Protein AF-A0A090KW29-F1 (afdb_monomer)

pLDDT: mean 75.82, std 15.89, range [31.91, 94.5]

Mean predicted aligned error: 9.32 Å

Radius of gyration: 16.23 Å; Cα contacts (8 Å, |Δi|>4): 148; chains: 1; bounding box: 41×34×49 Å

Nearest PDB structures (foldseek):
  8buy-assembly1_B  TM=2.167E-01  e=6.526E+00  Homo sapiens
  7w78-assembly1_B  TM=2.026E-01  e=9.203E+00  Corynebacterium diphtheriae NCTC 13129

Foldseek 3Di:
DPPPLCLVFLAPAAQLDDDPDLVVSLCNRHPPVLVVVQLVLLVVLCVPCVVVDPDPPVLSVLLSVLLSLLLRVLSNVLSVCCVPPVVSVCQSRPPRDDDPPPPPVVVVVVSVVSSSVVSSVSSSCRSPSSVVSVVVSSVVSVVSND

Sequence (146 aa):
MMENKEQLFGTKARIAVGGTHVLKSFFNLQPVKFWIITYFVSFGIYQLFNEVFYLSTNILKINMIVFPFSVIIAGRIANISYLYVPWIYKLLYPSYKVSSNSSNLLKKLIVLVIKFYIYLFIWHFSFIIGTIGLIITMIDLQKLSK

Organism: NCBI:txid35841

Solvent-accessible surface area (backbone atoms only — not comparable to full-atom values): 8102 Å² total; per-residue (Å²): 134,84,73,63,53,45,65,76,47,34,42,77,47,46,84,67,72,88,62,98,44,69,71,62,48,56,60,35,50,44,53,70,70,55,56,54,50,40,44,51,51,33,49,50,49,48,75,75,37,53,86,76,44,97,60,57,71,67,56,55,54,48,15,39,72,29,28,54,28,27,50,38,46,41,9,30,51,14,53,68,33,42,85,81,38,57,65,52,20,58,58,48,23,85,83,57,73,77,68,81,86,60,86,52,63,68,60,56,50,52,52,49,53,55,37,50,54,52,50,52,53,50,44,72,48,3,56,62,48,5,50,54,27,46,53,52,54,52,54,51,49,58,62,70,75,107

Structure (mmCIF, N/CA/C/O backbone):
data_AF-A0A090KW29-F1
#
_entry.id   AF-A0A090KW29-F1
#
loop_
_atom_site.group_PDB
_atom_site.id
_atom_site.type_symbol
_atom_site.label_atom_id
_atom_site.label_alt_id
_atom_site.label_comp_id
_atom_site.label_asym_id
_atom_site.label_entity_id
_atom_site.label_seq_id
_atom_site.pdbx_PDB_ins_code
_atom_site.Cartn_x
_atom_site.Cartn_y
_atom_site.Cartn_z
_atom_site.occupancy
_atom_site.B_iso_or_equiv
_atom_site.auth_seq_id
_atom_site.auth_comp_id
_atom_site.auth_asym_id
_atom_site.auth_atom_id
_atom_si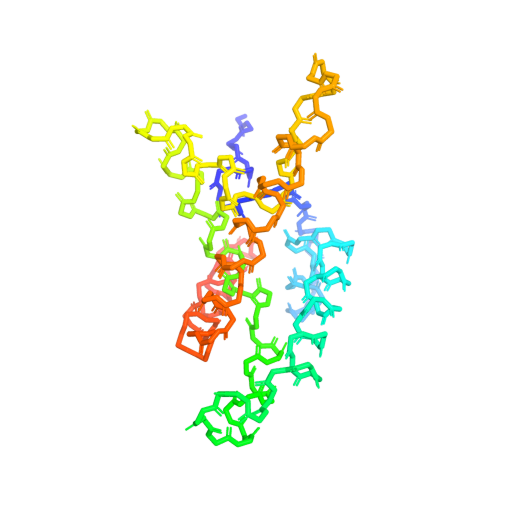te.pdbx_PDB_model_num
ATOM 1 N N . MET A 1 1 ? -23.353 14.791 13.671 1.00 33.59 1 MET A N 1
ATOM 2 C CA . MET A 1 1 ? -22.002 15.204 13.233 1.00 33.59 1 MET A CA 1
ATOM 3 C C . MET A 1 1 ? -21.294 13.989 12.638 1.00 33.59 1 MET A C 1
ATOM 5 O O . MET A 1 1 ? -20.713 13.197 13.365 1.00 33.59 1 MET A O 1
ATOM 9 N N . MET A 1 2 ? -21.450 13.761 11.330 1.00 31.91 2 MET A N 1
ATOM 10 C CA . MET A 1 2 ? -20.708 12.730 10.592 1.00 31.91 2 MET A CA 1
ATOM 11 C C . MET A 1 2 ? -19.353 13.325 10.220 1.00 31.91 2 MET A C 1
ATOM 13 O O . MET A 1 2 ? -19.173 13.845 9.123 1.00 31.91 2 MET A O 1
ATOM 17 N N . GLU A 1 3 ? -18.426 13.327 11.171 1.00 36.28 3 GLU A N 1
ATOM 18 C CA . GLU A 1 3 ? -17.038 13.642 10.864 1.00 36.28 3 GLU A CA 1
ATOM 19 C C . GLU A 1 3 ? -16.524 12.580 9.887 1.00 36.28 3 GLU A C 1
ATOM 21 O O . GLU A 1 3 ? -16.750 11.375 10.044 1.00 36.28 3 GLU A O 1
ATOM 26 N N . ASN A 1 4 ? -15.958 13.066 8.795 1.00 45.06 4 ASN A N 1
ATOM 27 C CA . ASN A 1 4 ? -15.732 12.351 7.557 1.00 45.06 4 ASN A CA 1
ATOM 28 C C . ASN A 1 4 ? -14.706 11.224 7.791 1.00 45.06 4 ASN A C 1
ATOM 30 O O . ASN A 1 4 ? -13.506 11.424 7.655 1.00 45.06 4 ASN A O 1
ATOM 34 N N . LYS A 1 5 ? -15.145 10.017 8.174 1.00 45.97 5 LYS A N 1
ATOM 35 C CA . LYS A 1 5 ? -14.251 8.867 8.450 1.00 45.97 5 LYS A CA 1
ATOM 36 C C . LYS A 1 5 ? -13.392 8.473 7.238 1.00 45.97 5 LYS A C 1
ATOM 38 O O . LYS A 1 5 ? -12.359 7.831 7.399 1.00 45.97 5 LYS A O 1
ATOM 43 N N . GLU A 1 6 ? -13.780 8.905 6.038 1.00 47.81 6 GLU A N 1
ATOM 44 C CA . GLU A 1 6 ? -12.957 8.823 4.829 1.00 47.81 6 GLU A CA 1
ATOM 45 C C . GLU A 1 6 ? -11.686 9.692 4.914 1.00 47.81 6 GLU A C 1
ATOM 47 O O . GLU A 1 6 ? -10.660 9.283 4.370 1.00 47.81 6 GLU A O 1
ATOM 52 N N . GLN A 1 7 ? -11.705 10.828 5.630 1.00 45.97 7 GLN A N 1
ATOM 53 C CA . GLN A 1 7 ? -10.536 11.697 5.843 1.00 45.97 7 GLN A CA 1
ATOM 54 C C . GLN A 1 7 ? -9.462 11.031 6.713 1.00 45.97 7 GLN A C 1
ATOM 56 O O . GLN A 1 7 ? -8.281 11.165 6.403 1.00 45.97 7 GLN A O 1
ATOM 61 N N . LEU A 1 8 ? -9.848 10.267 7.742 1.00 49.25 8 LEU A N 1
ATOM 62 C CA . LEU A 1 8 ? -8.905 9.627 8.673 1.00 49.25 8 LEU A CA 1
ATOM 63 C C . LEU A 1 8 ? -8.153 8.438 8.061 1.00 49.25 8 LEU A C 1
ATOM 65 O O . LEU A 1 8 ? -6.997 8.204 8.405 1.00 49.25 8 LEU A O 1
ATOM 69 N N . PHE A 1 9 ? -8.782 7.684 7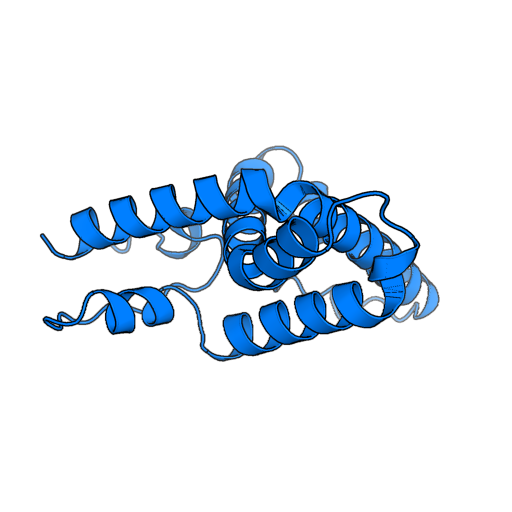.155 1.00 47.97 9 PHE A N 1
ATOM 70 C CA . PHE A 1 9 ? -8.261 6.377 6.731 1.00 47.97 9 PHE A CA 1
ATOM 71 C C . PHE A 1 9 ? -7.841 6.277 5.267 1.00 47.97 9 PHE A C 1
ATOM 73 O O . PHE A 1 9 ? -7.292 5.246 4.881 1.00 47.97 9 PHE A O 1
ATOM 80 N N . GLY A 1 10 ? -8.058 7.308 4.444 1.00 52.25 10 GLY A N 1
ATOM 81 C CA . GLY A 1 10 ? -7.654 7.227 3.035 1.00 52.25 10 GLY A CA 1
ATOM 82 C C . GLY A 1 10 ? -8.528 6.297 2.189 1.00 52.25 10 GLY A C 1
ATOM 83 O O . GLY A 1 10 ? -8.159 6.004 1.060 1.00 52.25 10 GLY A O 1
ATOM 84 N N . THR A 1 11 ? -9.657 5.817 2.721 1.00 46.50 11 THR A N 1
ATOM 85 C CA . THR A 1 11 ? -10.624 4.871 2.120 1.00 46.50 11 THR A CA 1
ATOM 86 C C . THR A 1 11 ? -11.918 4.853 2.960 1.00 46.50 11 THR A C 1
ATOM 88 O O . THR A 1 11 ? -11.946 5.372 4.077 1.00 46.50 11 THR A O 1
ATOM 91 N N . LYS A 1 12 ? -13.002 4.240 2.451 1.00 48.78 12 LYS A N 1
ATOM 92 C CA . LYS A 1 12 ? -14.260 4.015 3.197 1.00 48.78 12 LYS A CA 1
ATOM 93 C C . LYS A 1 12 ? -14.028 3.135 4.433 1.00 48.78 12 LYS A C 1
ATOM 95 O O . LYS A 1 12 ? -14.129 1.911 4.346 1.00 48.78 12 LYS A O 1
ATOM 100 N N . ALA A 1 13 ? -13.738 3.751 5.575 1.00 50.62 13 ALA A N 1
ATOM 101 C CA . ALA A 1 13 ? -13.635 3.061 6.854 1.00 50.62 13 ALA A CA 1
ATOM 102 C C . ALA A 1 13 ? -14.996 2.474 7.261 1.00 50.62 13 ALA A C 1
ATOM 104 O O . ALA A 1 13 ? -16.017 3.169 7.252 1.00 50.62 13 ALA A O 1
ATOM 105 N N . ARG A 1 14 ? -15.024 1.184 7.615 1.00 51.84 14 ARG A N 1
ATOM 106 C CA . ARG A 1 14 ? -16.218 0.526 8.163 1.00 51.84 14 ARG A CA 1
ATOM 107 C C . ARG A 1 14 ? -16.257 0.781 9.671 1.00 51.84 14 ARG A C 1
ATOM 109 O O . ARG A 1 14 ? -15.216 0.824 10.316 1.00 51.84 14 ARG A O 1
ATOM 116 N N . ILE A 1 15 ? -17.447 0.986 10.236 1.00 49.06 15 ILE A N 1
ATOM 117 C CA . ILE A 1 15 ? -17.613 1.193 11.683 1.00 49.06 15 ILE A CA 1
ATOM 118 C C . ILE A 1 15 ? -17.046 -0.039 12.401 1.00 49.06 15 ILE A C 1
ATOM 120 O O . ILE A 1 15 ? -17.558 -1.143 12.216 1.00 49.06 15 ILE A O 1
ATOM 124 N N . ALA A 1 16 ? -15.987 0.144 13.193 1.00 48.88 16 ALA A N 1
ATOM 125 C CA . ALA A 1 16 ? -15.509 -0.871 14.120 1.00 48.88 16 ALA A CA 1
ATOM 126 C C . ALA A 1 16 ? -16.550 -0.986 15.241 1.00 48.88 16 ALA A C 1
ATOM 128 O O . ALA A 1 16 ? -16.538 -0.218 16.197 1.00 48.88 16 ALA A O 1
ATOM 129 N N . VAL A 1 17 ? -17.529 -1.873 15.065 1.00 45.06 17 VAL A N 1
ATOM 130 C CA . VAL A 1 17 ? -18.510 -2.177 16.109 1.00 45.06 17 VAL A CA 1
ATOM 131 C C . VAL A 1 17 ? -17.781 -2.971 17.190 1.00 45.06 17 VAL A C 1
ATOM 133 O O . VAL A 1 17 ? -17.157 -3.988 16.883 1.00 45.06 17 VAL A O 1
ATOM 136 N N . GLY A 1 18 ? -17.814 -2.443 18.417 1.00 44.41 18 GLY A N 1
ATOM 137 C CA . GLY A 1 18 ? -17.072 -2.911 19.584 1.00 44.41 18 GLY A CA 1
ATOM 138 C C . GLY A 1 18 ? -17.030 -4.431 19.716 1.00 44.41 18 GLY A C 1
ATOM 139 O O . GLY A 1 18 ? -18.054 -5.103 19.793 1.00 44.41 18 GLY A O 1
ATOM 140 N N . GLY A 1 19 ? -15.813 -4.962 19.751 1.00 43.72 19 GLY A N 1
ATOM 141 C CA . GLY A 1 19 ? -15.533 -6.353 20.057 1.00 43.72 19 GLY A CA 1
ATOM 142 C C . GLY A 1 19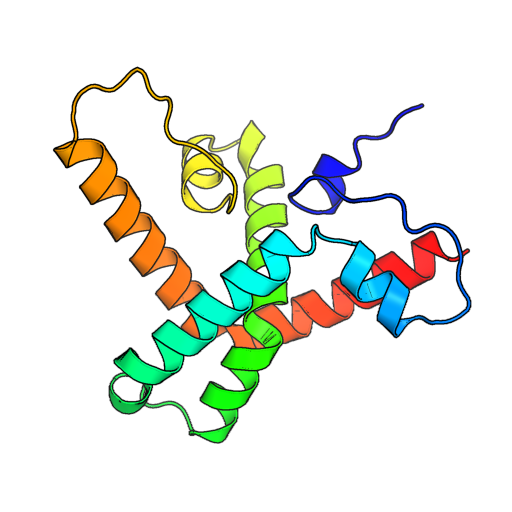 ? -14.173 -6.441 20.733 1.00 43.72 19 GLY A C 1
ATOM 143 O O . GLY A 1 19 ? -13.213 -5.815 20.287 1.00 43.72 19 GLY A O 1
ATOM 144 N N . THR A 1 20 ? -14.095 -7.244 21.788 1.00 53.00 20 THR A N 1
ATOM 145 C CA . THR A 1 20 ? -12.930 -7.524 22.651 1.00 53.00 20 THR A CA 1
ATOM 146 C C . THR A 1 20 ? -11.691 -8.073 21.920 1.00 53.00 20 THR A C 1
ATOM 148 O O . THR A 1 20 ? -10.652 -8.297 22.535 1.00 53.00 20 THR A O 1
ATOM 151 N N . HIS A 1 21 ? -11.752 -8.255 20.598 1.00 59.06 21 HIS A N 1
ATOM 152 C CA . HIS A 1 21 ? -10.668 -8.779 19.776 1.00 59.06 21 HIS A CA 1
ATOM 153 C C . HIS A 1 21 ? -10.008 -7.670 18.948 1.00 59.06 21 HIS A C 1
ATOM 155 O O . HIS A 1 21 ? -10.419 -7.389 17.820 1.00 59.06 21 HIS A O 1
ATOM 161 N N . VAL A 1 22 ? -8.930 -7.089 19.486 1.00 64.75 22 VAL A N 1
ATOM 162 C CA . VAL A 1 22 ? -8.108 -6.041 18.844 1.00 64.75 22 VAL A CA 1
ATOM 163 C C . VAL A 1 22 ? -7.715 -6.414 17.408 1.00 64.75 22 VAL A C 1
ATOM 165 O O . VAL A 1 22 ? -7.843 -5.597 16.500 1.00 64.75 22 VAL A O 1
ATOM 168 N N . LEU A 1 23 ? -7.334 -7.676 17.174 1.00 64.50 23 LEU A N 1
ATOM 169 C CA . LEU A 1 23 ? -6.978 -8.196 15.848 1.00 64.50 23 LEU A CA 1
ATOM 170 C C . LEU A 1 23 ? -8.138 -8.146 14.844 1.00 64.50 23 LEU A C 1
ATOM 172 O O . LEU A 1 23 ? -7.941 -7.782 13.690 1.00 64.50 23 LEU A O 1
ATOM 176 N N . LYS A 1 24 ? -9.363 -8.481 15.262 1.00 64.50 24 LYS A N 1
ATOM 177 C CA . LYS A 1 24 ? -10.525 -8.472 14.360 1.00 64.50 24 LYS A CA 1
ATOM 178 C C . LYS A 1 24 ? -10.949 -7.040 14.032 1.00 64.50 24 LYS A C 1
ATOM 180 O O . LYS A 1 24 ? -11.253 -6.734 12.881 1.00 64.50 24 LYS A O 1
ATOM 185 N N . SER A 1 25 ? -10.903 -6.153 15.024 1.00 67.06 25 SER A N 1
ATOM 186 C CA . SER A 1 25 ? -11.161 -4.718 14.853 1.00 67.06 25 SER A CA 1
ATOM 187 C C . SER A 1 25 ? -10.148 -4.057 13.913 1.00 67.06 25 SER A C 1
ATOM 189 O O . SER A 1 25 ? -10.511 -3.172 13.143 1.00 67.06 25 SER A O 1
ATOM 191 N N . PHE A 1 26 ? -8.911 -4.550 13.901 1.00 69.69 26 PHE A N 1
ATOM 192 C CA . PHE A 1 26 ? -7.837 -4.067 13.041 1.00 69.69 26 PHE A CA 1
ATOM 193 C C . PHE A 1 26 ? -8.107 -4.307 11.546 1.00 69.69 26 PHE A C 1
ATOM 195 O O . PHE A 1 26 ? -8.027 -3.379 10.739 1.00 69.69 26 PHE A O 1
ATOM 202 N N . PHE A 1 27 ? -8.531 -5.517 11.169 1.00 72.81 27 PHE A N 1
ATOM 203 C CA . PHE A 1 27 ? -8.904 -5.819 9.780 1.00 72.81 27 PHE A CA 1
ATOM 204 C C . PHE A 1 27 ? -10.212 -5.143 9.342 1.00 72.81 27 PHE A C 1
ATOM 206 O O . PHE A 1 27 ? -10.436 -4.980 8.143 1.00 72.81 27 PHE A O 1
ATOM 213 N N . ASN A 1 28 ? -11.048 -4.692 10.282 1.00 73.19 28 ASN A N 1
ATOM 214 C CA . ASN A 1 28 ? -12.296 -3.984 9.982 1.00 73.19 28 ASN A CA 1
ATOM 215 C C . ASN A 1 28 ? -12.102 -2.509 9.588 1.00 73.19 28 ASN A C 1
ATOM 217 O O . ASN A 1 28 ? -13.039 -1.904 9.064 1.00 73.19 28 ASN A O 1
ATOM 221 N N . LEU A 1 29 ? -10.909 -1.933 9.788 1.00 73.38 29 LEU A N 1
ATOM 222 C CA . LEU A 1 29 ? -10.612 -0.548 9.393 1.00 73.38 29 LEU A CA 1
ATOM 223 C C . LEU A 1 29 ? -10.706 -0.317 7.883 1.00 73.38 29 LEU A C 1
ATOM 225 O O . LEU A 1 29 ? -10.960 0.798 7.434 1.00 73.38 29 LEU A O 1
ATOM 229 N N . GLN A 1 30 ? -10.489 -1.372 7.104 1.00 77.56 30 GLN A N 1
ATOM 230 C CA . GLN A 1 30 ? -10.479 -1.357 5.649 1.00 77.56 30 GLN A CA 1
ATOM 231 C C . GLN A 1 30 ? -11.416 -2.449 5.121 1.00 77.56 30 GLN A C 1
ATOM 233 O O . GLN A 1 30 ? -11.601 -3.475 5.778 1.00 77.56 30 GLN A O 1
ATOM 238 N N . PRO A 1 31 ? -12.021 -2.286 3.932 1.00 78.81 31 PRO A N 1
ATOM 239 C CA . PRO A 1 31 ? -12.833 -3.347 3.348 1.00 78.81 31 PRO A CA 1
ATOM 240 C C . PRO A 1 31 ? -11.977 -4.591 3.068 1.00 78.81 31 PRO A C 1
ATOM 242 O O . PRO A 1 31 ? -10.848 -4.474 2.607 1.00 78.81 31 PRO A O 1
ATOM 245 N N . VAL A 1 32 ? -12.527 -5.798 3.244 1.00 82.06 32 VAL A N 1
ATOM 246 C CA . VAL A 1 32 ? -11.817 -7.077 2.994 1.00 82.06 32 VAL A CA 1
ATOM 247 C C . VAL A 1 32 ? -11.147 -7.115 1.613 1.00 82.06 32 VAL A C 1
ATOM 249 O O . VAL A 1 32 ? -10.013 -7.563 1.471 1.00 82.06 32 VAL A O 1
ATOM 252 N N . LYS A 1 33 ? -11.812 -6.551 0.597 1.00 80.75 33 LYS A N 1
ATOM 253 C CA . LYS A 1 33 ? -11.276 -6.433 -0.764 1.00 80.75 33 LYS A CA 1
ATOM 254 C C . LYS A 1 33 ? -9.949 -5.660 -0.826 1.00 80.75 33 LYS A C 1
ATOM 256 O O . LYS A 1 33 ? -9.100 -6.013 -1.635 1.00 80.75 33 LYS A O 1
ATOM 261 N N . PHE A 1 34 ? -9.764 -4.630 0.003 1.00 85.38 34 PHE A N 1
ATOM 262 C CA . PHE A 1 34 ? -8.509 -3.876 0.080 1.00 85.38 34 PHE A CA 1
ATOM 263 C C . PHE A 1 34 ? -7.358 -4.769 0.547 1.00 85.38 34 PHE A C 1
ATOM 265 O O . PHE A 1 34 ? -6.324 -4.812 -0.114 1.00 85.38 34 PHE A O 1
ATOM 272 N N . TRP A 1 35 ? -7.554 -5.522 1.632 1.00 87.81 35 TRP A N 1
ATOM 273 C CA . TRP A 1 35 ? -6.546 -6.445 2.159 1.00 87.81 35 TRP A CA 1
ATOM 274 C C . TRP A 1 35 ? -6.159 -7.501 1.130 1.00 87.81 35 TRP A C 1
ATOM 276 O O . TRP A 1 35 ? -4.980 -7.679 0.850 1.00 87.81 35 TRP A O 1
ATOM 286 N N . ILE A 1 36 ? -7.150 -8.144 0.507 1.00 88.94 36 ILE A N 1
ATOM 287 C CA . ILE A 1 36 ? -6.900 -9.175 -0.508 1.00 88.94 36 ILE A CA 1
ATOM 288 C C . ILE A 1 36 ? -6.084 -8.599 -1.671 1.00 88.94 36 ILE A C 1
ATOM 290 O O . ILE A 1 36 ? -5.068 -9.175 -2.048 1.00 88.94 36 ILE A O 1
ATOM 294 N N . ILE A 1 37 ? -6.494 -7.451 -2.221 1.00 87.81 37 ILE A N 1
ATOM 295 C CA . ILE A 1 37 ? -5.800 -6.836 -3.361 1.00 87.81 37 ILE A CA 1
ATOM 296 C C . ILE A 1 37 ? -4.381 -6.414 -2.978 1.00 87.81 37 ILE A C 1
ATOM 298 O O . ILE A 1 37 ? -3.446 -6.690 -3.723 1.00 87.81 37 ILE A O 1
ATOM 302 N N . THR A 1 38 ? -4.204 -5.748 -1.837 1.00 90.25 38 THR A N 1
ATOM 303 C CA . THR A 1 38 ? -2.884 -5.251 -1.418 1.00 90.25 38 THR A CA 1
ATOM 304 C C . THR A 1 38 ? -1.919 -6.389 -1.118 1.00 90.25 38 THR A C 1
ATOM 306 O O . THR A 1 38 ? -0.784 -6.327 -1.581 1.00 90.25 38 THR A O 1
ATOM 309 N N . TYR A 1 39 ? -2.359 -7.458 -0.448 1.00 93.12 39 TYR A N 1
ATOM 310 C CA . TYR A 1 39 ? -1.528 -8.648 -0.251 1.00 93.12 39 TYR A CA 1
ATOM 311 C C . TYR A 1 39 ? -1.206 -9.360 -1.563 1.00 93.12 39 TYR A C 1
ATOM 313 O O . TYR A 1 39 ? -0.063 -9.760 -1.761 1.00 93.12 39 TYR A O 1
ATOM 321 N N . PHE A 1 40 ? -2.168 -9.470 -2.481 1.00 93.25 40 PHE A N 1
ATOM 322 C CA . PHE A 1 40 ? -1.928 -10.085 -3.785 1.00 93.25 40 PHE A CA 1
ATOM 323 C C . PHE A 1 40 ? -0.911 -9.292 -4.617 1.00 93.25 40 PHE A C 1
ATOM 325 O O . PHE A 1 40 ? 0.020 -9.872 -5.169 1.00 93.25 40 PHE A O 1
AT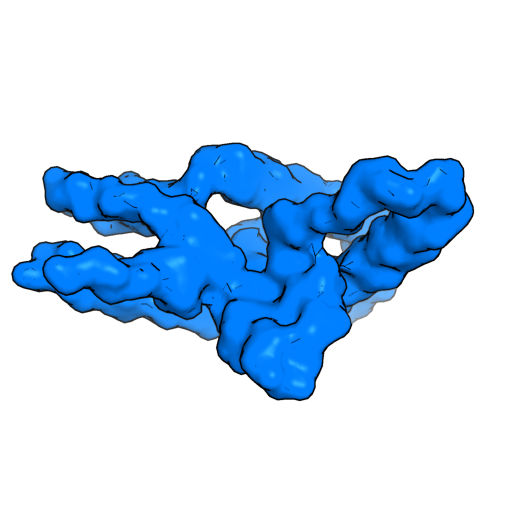OM 332 N N . VAL A 1 41 ? -1.035 -7.960 -4.655 1.00 90.25 41 VAL A N 1
ATOM 333 C CA . VAL A 1 41 ? -0.054 -7.074 -5.305 1.00 90.25 41 VAL A CA 1
ATOM 334 C C . VAL A 1 41 ? 1.315 -7.212 -4.645 1.00 90.25 41 VAL A C 1
ATOM 336 O O . VAL A 1 41 ? 2.313 -7.367 -5.339 1.00 90.25 41 VAL A O 1
ATOM 339 N N . SER A 1 42 ? 1.360 -7.204 -3.313 1.00 93.69 42 SER A N 1
ATOM 340 C CA . SER A 1 42 ? 2.593 -7.345 -2.538 1.00 93.69 42 SER A CA 1
ATOM 341 C C . SER A 1 42 ? 3.317 -8.661 -2.829 1.00 93.69 42 SER A C 1
ATOM 343 O O . SER A 1 42 ? 4.524 -8.677 -3.066 1.00 93.69 42 SER A O 1
ATOM 345 N N . PHE A 1 43 ? 2.566 -9.763 -2.870 1.00 94.50 43 PHE A N 1
ATOM 346 C CA . PHE A 1 43 ? 3.077 -11.079 -3.234 1.00 94.50 43 PHE A CA 1
ATOM 347 C C . PHE A 1 43 ? 3.556 -11.116 -4.690 1.00 94.50 43 PHE A C 1
ATOM 349 O O . PHE A 1 43 ? 4.634 -11.634 -4.962 1.00 94.50 43 PHE A O 1
ATOM 356 N N . GLY A 1 44 ? 2.802 -10.521 -5.619 1.00 92.88 44 GLY A N 1
ATOM 357 C CA . GLY A 1 44 ? 3.206 -10.409 -7.021 1.00 92.88 44 GLY A CA 1
ATOM 358 C C . GLY A 1 44 ? 4.518 -9.641 -7.197 1.00 92.88 44 GLY A C 1
ATOM 359 O O . GLY A 1 44 ? 5.393 -10.097 -7.926 1.00 92.88 44 GLY A O 1
ATOM 360 N N . ILE A 1 45 ? 4.695 -8.522 -6.484 1.00 92.19 45 ILE A N 1
ATOM 361 C CA . ILE A 1 45 ? 5.956 -7.764 -6.494 1.00 92.19 45 ILE A CA 1
ATOM 362 C C . ILE A 1 45 ? 7.094 -8.617 -5.925 1.00 92.19 45 ILE A C 1
ATOM 364 O O . ILE A 1 45 ? 8.157 -8.685 -6.534 1.00 92.19 45 ILE A O 1
ATOM 368 N N . TYR A 1 46 ? 6.869 -9.309 -4.804 1.00 93.06 46 TYR A N 1
ATOM 369 C CA . TYR A 1 46 ? 7.869 -10.202 -4.220 1.00 93.06 46 TYR A CA 1
ATOM 370 C C . TYR A 1 46 ? 8.315 -11.293 -5.207 1.00 93.06 46 TYR A C 1
ATOM 372 O O . TYR A 1 46 ? 9.509 -11.485 -5.387 1.00 93.06 46 TYR A O 1
ATOM 380 N N . GLN A 1 47 ? 7.386 -11.980 -5.877 1.00 92.94 47 GLN A N 1
ATOM 381 C CA . GLN A 1 47 ? 7.733 -13.071 -6.800 1.00 92.94 47 GLN A CA 1
ATOM 382 C C . GLN A 1 47 ? 8.449 -12.593 -8.067 1.00 92.94 47 GLN A C 1
ATOM 384 O O . GLN A 1 47 ? 9.300 -13.303 -8.589 1.00 92.94 47 GLN A O 1
ATOM 389 N N . LEU A 1 48 ? 8.094 -11.412 -8.578 1.00 91.81 48 LEU A N 1
ATOM 390 C CA . LEU A 1 48 ? 8.635 -10.902 -9.841 1.00 91.81 48 LEU A CA 1
ATOM 391 C C . LEU A 1 48 ? 9.926 -10.089 -9.671 1.00 91.81 48 LEU A C 1
ATOM 393 O O . LEU A 1 48 ? 10.684 -9.961 -10.627 1.00 91.81 48 LEU A O 1
ATOM 397 N N . PHE A 1 49 ? 10.158 -9.504 -8.491 1.00 88.38 49 PHE A N 1
ATOM 398 C CA . PHE A 1 49 ? 11.232 -8.526 -8.274 1.00 88.38 49 PHE A CA 1
ATOM 399 C C . PHE A 1 49 ? 12.125 -8.827 -7.059 1.00 88.38 49 PHE A C 1
ATOM 401 O O . PHE A 1 49 ? 12.965 -7.993 -6.721 1.00 88.38 49 PHE A O 1
ATOM 408 N N . ASN A 1 50 ? 11.994 -9.982 -6.395 1.00 85.12 50 ASN A N 1
ATOM 409 C CA . ASN A 1 50 ? 12.874 -10.354 -5.272 1.00 85.12 50 ASN A CA 1
ATOM 410 C C . ASN A 1 50 ? 14.368 -10.308 -5.629 1.00 85.12 50 ASN A C 1
ATOM 412 O O . ASN A 1 50 ? 15.157 -9.862 -4.806 1.00 85.12 50 ASN A O 1
ATOM 416 N N . GLU A 1 51 ? 14.746 -10.731 -6.834 1.00 84.31 51 GLU A N 1
ATOM 417 C CA . GLU A 1 51 ? 16.137 -10.741 -7.307 1.00 84.31 51 GLU A CA 1
ATOM 418 C C . GLU A 1 51 ? 16.618 -9.363 -7.778 1.00 84.31 51 GLU A C 1
ATOM 420 O O . GLU A 1 51 ? 17.815 -9.093 -7.806 1.00 84.31 51 GLU A O 1
ATOM 425 N N . VAL A 1 52 ? 15.686 -8.471 -8.125 1.00 86.12 52 VAL A N 1
ATOM 426 C CA . VAL A 1 52 ? 15.991 -7.112 -8.596 1.00 86.12 52 VAL A CA 1
ATOM 427 C C . VAL A 1 52 ? 16.339 -6.193 -7.425 1.00 86.12 52 VAL A C 1
ATOM 429 O O . VAL A 1 52 ? 17.142 -5.270 -7.560 1.00 86.12 52 VAL A O 1
ATOM 432 N N . PHE A 1 53 ? 15.736 -6.424 -6.259 1.00 82.00 53 PHE A N 1
ATOM 433 C CA . PHE A 1 53 ? 16.009 -5.633 -5.069 1.00 82.00 53 PHE A CA 1
ATOM 434 C C . PHE A 1 53 ? 17.167 -6.234 -4.269 1.00 82.00 53 PHE A C 1
ATOM 436 O O . PHE A 1 53 ? 17.036 -7.308 -3.695 1.00 82.00 53 PHE A O 1
ATOM 443 N N . TYR A 1 54 ? 18.261 -5.484 -4.115 1.00 82.88 54 TYR A N 1
ATOM 444 C CA . TYR A 1 54 ? 19.415 -5.838 -3.267 1.00 82.88 54 TYR A CA 1
ATOM 445 C C . TYR A 1 54 ? 19.125 -5.792 -1.747 1.00 82.88 54 TYR A C 1
ATOM 447 O O . TYR A 1 54 ? 19.995 -5.464 -0.941 1.00 82.88 54 TYR A O 1
ATOM 455 N N . LEU A 1 55 ? 17.888 -6.071 -1.331 1.00 83.94 55 LEU A N 1
ATOM 456 C CA . LEU A 1 55 ? 17.485 -6.149 0.072 1.00 83.94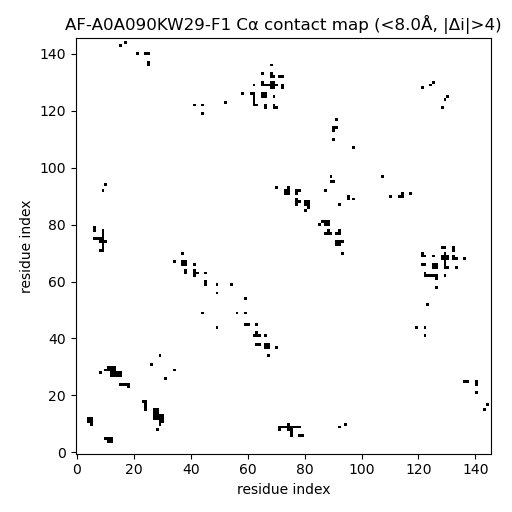 55 LEU A CA 1
ATOM 457 C C . LEU A 1 55 ? 17.604 -7.591 0.570 1.00 83.94 55 LEU A C 1
ATOM 459 O O . LEU A 1 55 ? 17.393 -8.544 -0.173 1.00 83.94 55 LEU A O 1
ATOM 463 N N . SER A 1 56 ? 17.874 -7.760 1.867 1.00 89.56 56 SER A N 1
ATOM 464 C CA . SER A 1 56 ? 17.841 -9.086 2.490 1.00 89.56 56 SER A CA 1
ATOM 465 C C . SER A 1 56 ? 16.474 -9.750 2.287 1.00 89.56 56 SER A C 1
ATOM 467 O O . SER A 1 56 ? 15.433 -9.119 2.488 1.00 89.56 56 SER A O 1
ATOM 469 N N . THR A 1 57 ? 16.462 -11.051 1.986 1.00 87.62 57 THR A N 1
ATOM 470 C CA . THR A 1 57 ? 15.240 -11.855 1.815 1.00 87.62 57 THR A CA 1
ATOM 471 C C . THR A 1 57 ? 14.277 -11.725 2.998 1.00 87.62 57 THR A C 1
ATOM 473 O O . THR A 1 57 ? 13.060 -11.751 2.820 1.00 87.62 57 THR A O 1
ATOM 476 N N . ASN A 1 58 ? 14.802 -11.536 4.213 1.00 89.75 58 ASN A N 1
ATOM 477 C CA . ASN A 1 58 ? 13.986 -11.315 5.406 1.00 89.75 58 ASN A CA 1
ATOM 478 C C . ASN A 1 58 ? 13.230 -9.981 5.342 1.00 89.75 58 ASN A C 1
ATOM 480 O O . ASN A 1 58 ? 12.041 -9.939 5.648 1.00 89.75 58 ASN A O 1
ATOM 484 N N . ILE A 1 59 ? 13.884 -8.913 4.879 1.00 89.00 59 ILE A N 1
ATOM 485 C CA . ILE A 1 59 ? 13.260 -7.595 4.698 1.00 89.00 59 ILE A CA 1
ATOM 486 C C . ILE A 1 59 ? 12.180 -7.675 3.617 1.00 89.00 59 ILE A C 1
ATOM 488 O O . ILE A 1 59 ? 11.079 -7.178 3.826 1.00 89.00 59 ILE A O 1
ATOM 492 N N . LEU A 1 60 ? 12.443 -8.371 2.506 1.00 88.81 60 LEU A N 1
ATOM 493 C CA . LEU A 1 60 ? 11.462 -8.561 1.430 1.00 88.81 60 LEU A CA 1
ATOM 494 C C . LEU A 1 60 ? 10.204 -9.313 1.912 1.00 88.81 60 LEU A C 1
ATOM 496 O O . LEU A 1 60 ? 9.082 -8.937 1.568 1.00 88.81 60 LEU A O 1
ATOM 500 N N . LYS A 1 61 ? 10.367 -10.335 2.763 1.00 90.50 61 LYS A N 1
ATOM 501 C CA . LYS A 1 61 ? 9.238 -11.043 3.396 1.00 90.50 61 LYS A CA 1
ATOM 502 C C . LYS A 1 61 ? 8.457 -10.146 4.355 1.00 90.50 61 LYS A C 1
ATOM 504 O O . LYS A 1 61 ? 7.229 -10.199 4.370 1.00 90.50 61 LYS A O 1
ATOM 509 N N . ILE A 1 62 ? 9.143 -9.312 5.137 1.00 92.12 62 ILE A N 1
ATOM 510 C CA . ILE A 1 62 ? 8.473 -8.364 6.034 1.00 92.12 62 ILE A CA 1
ATOM 511 C C . ILE A 1 62 ? 7.711 -7.321 5.217 1.00 92.12 62 ILE A C 1
ATOM 513 O O . ILE A 1 62 ? 6.532 -7.117 5.496 1.00 92.12 62 ILE A O 1
ATOM 517 N N . ASN A 1 63 ? 8.321 -6.742 4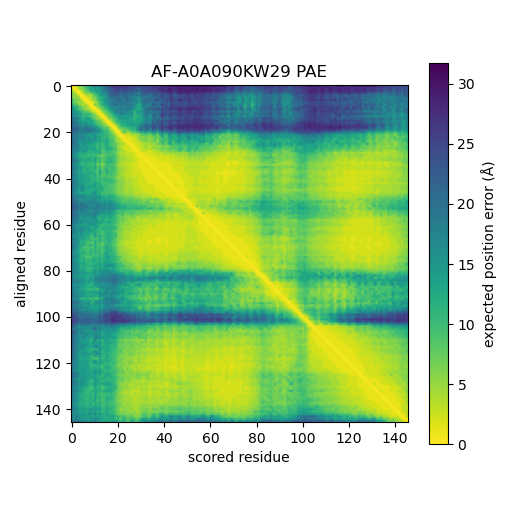.172 1.00 92.50 63 ASN A N 1
ATOM 518 C CA . ASN A 1 63 ? 7.655 -5.843 3.221 1.00 92.50 63 ASN A CA 1
ATOM 519 C C . ASN A 1 63 ? 6.347 -6.449 2.732 1.00 92.50 63 ASN A C 1
ATOM 521 O O . ASN A 1 63 ? 5.324 -5.768 2.732 1.00 92.50 63 ASN A O 1
ATOM 525 N N . MET A 1 64 ? 6.357 -7.744 2.404 1.00 93.00 64 MET A N 1
ATOM 526 C CA . MET A 1 64 ? 5.161 -8.433 1.944 1.00 93.00 64 MET A CA 1
ATOM 527 C C . MET A 1 64 ? 3.992 -8.325 2.937 1.00 93.00 64 MET A C 1
ATOM 529 O O . MET A 1 64 ? 2.859 -8.046 2.537 1.00 93.00 64 MET A O 1
ATOM 533 N N . ILE A 1 65 ? 4.292 -8.504 4.226 1.00 92.81 65 ILE A N 1
ATOM 534 C CA . ILE A 1 65 ? 3.333 -8.478 5.336 1.00 92.81 65 ILE A CA 1
ATOM 535 C C . ILE A 1 65 ? 2.888 -7.047 5.660 1.00 92.81 65 ILE A C 1
ATOM 537 O O . ILE A 1 65 ? 1.700 -6.819 5.903 1.00 92.81 65 ILE A O 1
ATOM 541 N N . VAL A 1 66 ? 3.820 -6.087 5.675 1.00 93.19 66 VAL A N 1
ATOM 542 C CA . VAL A 1 66 ? 3.543 -4.713 6.130 1.00 93.19 66 VAL A CA 1
ATOM 543 C C . VAL A 1 66 ? 3.069 -3.767 5.023 1.00 93.19 66 VAL A C 1
ATOM 545 O O . VAL A 1 66 ? 2.564 -2.684 5.319 1.00 93.19 66 VAL A O 1
ATOM 548 N N . PHE A 1 67 ? 3.168 -4.169 3.755 1.00 93.19 67 PHE A N 1
ATOM 549 C CA . PHE A 1 67 ? 2.782 -3.352 2.601 1.00 93.19 67 PHE A CA 1
ATOM 550 C C . PHE A 1 67 ? 1.372 -2.742 2.680 1.00 93.19 67 PHE A C 1
ATOM 552 O O . PHE A 1 67 ? 1.238 -1.552 2.379 1.00 93.19 67 PHE A O 1
ATOM 559 N N . PRO A 1 68 ? 0.309 -3.455 3.117 1.00 91.06 68 PRO A N 1
ATOM 560 C CA . PRO A 1 68 ? -1.017 -2.846 3.227 1.00 91.06 68 PRO A CA 1
ATOM 561 C C . PRO A 1 68 ? -1.037 -1.591 4.111 1.00 91.06 68 PRO A C 1
ATOM 563 O O . PRO A 1 68 ? -1.773 -0.650 3.819 1.00 91.06 68 PRO A O 1
ATOM 566 N N . PHE A 1 69 ? -0.192 -1.523 5.144 1.00 91.00 69 PHE A N 1
ATOM 567 C CA . PHE A 1 69 ? -0.073 -0.345 6.011 1.00 91.00 69 PHE A CA 1
ATOM 568 C C . PHE A 1 69 ? 0.617 0.820 5.320 1.00 91.00 69 PHE A C 1
ATOM 570 O O . PHE A 1 69 ? 0.213 1.970 5.495 1.00 91.00 69 PHE A O 1
ATOM 577 N N . SER A 1 70 ? 1.617 0.531 4.491 1.00 91.81 70 SER A N 1
ATOM 578 C CA . SER A 1 70 ? 2.244 1.541 3.640 1.00 91.81 70 SER A CA 1
ATOM 579 C C . SER A 1 70 ? 1.231 2.128 2.661 1.00 91.81 70 SER A C 1
ATOM 581 O O . SER A 1 70 ? 1.191 3.341 2.466 1.00 91.81 70 SER A O 1
ATOM 583 N N . VAL A 1 71 ? 0.347 1.289 2.111 1.00 88.94 71 VAL A N 1
ATOM 584 C CA . VAL A 1 71 ? -0.748 1.736 1.241 1.00 88.94 71 VAL A CA 1
ATOM 585 C C . VAL A 1 71 ? -1.781 2.575 2.006 1.00 88.94 71 VAL A C 1
ATOM 587 O O . VAL A 1 71 ? -2.256 3.573 1.466 1.00 88.94 71 VAL A O 1
ATOM 590 N N . ILE A 1 72 ? -2.103 2.233 3.260 1.00 86.00 72 ILE A N 1
ATOM 591 C CA . ILE A 1 72 ? -2.973 3.061 4.118 1.00 86.00 72 ILE A CA 1
ATOM 592 C C . ILE A 1 72 ? -2.349 4.445 4.338 1.00 86.00 72 ILE A C 1
ATOM 594 O O . ILE A 1 72 ? -3.037 5.451 4.159 1.00 86.00 72 ILE A O 1
ATOM 598 N N . ILE A 1 73 ? -1.052 4.523 4.664 1.00 85.94 73 ILE A N 1
ATOM 599 C CA . ILE A 1 73 ? -0.351 5.812 4.787 1.00 85.94 73 ILE A CA 1
ATOM 600 C C . ILE A 1 73 ? -0.397 6.580 3.469 1.00 85.94 73 ILE A C 1
ATOM 602 O O . ILE A 1 73 ? -0.748 7.757 3.471 1.00 85.94 73 ILE A O 1
ATOM 606 N N . ALA A 1 74 ? -0.088 5.931 2.346 1.00 85.56 74 ALA A N 1
ATOM 607 C CA . ALA A 1 74 ? -0.135 6.574 1.038 1.00 85.56 74 ALA A CA 1
ATOM 608 C C . ALA A 1 74 ? -1.536 7.133 0.734 1.00 85.56 74 ALA A C 1
ATOM 610 O O . ALA A 1 74 ? -1.652 8.251 0.239 1.00 85.56 74 ALA A O 1
ATOM 611 N N . GLY A 1 75 ? -2.599 6.409 1.102 1.00 79.94 75 GLY A N 1
ATOM 612 C CA . GLY A 1 75 ? -3.983 6.880 1.010 1.00 79.94 75 GLY A CA 1
ATOM 613 C C . GLY A 1 75 ? -4.282 8.082 1.914 1.00 79.94 75 GLY A C 1
ATOM 614 O O . GLY A 1 75 ? -4.959 9.017 1.485 1.00 79.94 75 GLY A O 1
ATOM 615 N N . ARG A 1 76 ? -3.747 8.108 3.142 1.00 79.69 76 ARG A N 1
ATOM 616 C CA . ARG A 1 76 ? -3.860 9.268 4.047 1.00 79.69 76 ARG A CA 1
ATOM 617 C C . ARG A 1 76 ? -3.132 10.493 3.495 1.00 79.69 76 ARG A C 1
ATOM 619 O O . ARG A 1 76 ? -3.709 11.576 3.468 1.00 79.69 76 ARG A O 1
ATOM 626 N N . ILE A 1 77 ? -1.907 10.318 3.000 1.00 80.62 77 ILE A N 1
ATOM 627 C CA . ILE A 1 77 ? -1.137 11.390 2.353 1.00 80.62 77 ILE A CA 1
ATOM 628 C C . ILE A 1 77 ? -1.899 11.900 1.129 1.00 80.62 77 ILE A C 1
ATOM 630 O O . ILE A 1 77 ? -2.105 13.102 1.000 1.00 80.62 77 ILE A O 1
ATOM 634 N N . ALA A 1 78 ? -2.397 10.997 0.279 1.00 77.75 78 ALA A N 1
ATOM 635 C CA . ALA A 1 78 ? -3.202 11.343 -0.887 1.00 77.75 78 ALA A CA 1
ATOM 636 C C . ALA A 1 78 ? -4.412 12.211 -0.514 1.00 77.75 78 ALA A C 1
ATOM 638 O O . ALA A 1 78 ? -4.663 13.216 -1.175 1.00 77.75 78 ALA A O 1
ATOM 639 N N . ASN A 1 79 ? -5.135 11.850 0.551 1.00 73.62 79 ASN A N 1
ATOM 640 C CA . ASN A 1 79 ? -6.266 12.622 1.067 1.00 73.62 79 ASN A CA 1
ATOM 641 C C . ASN A 1 79 ? -5.870 14.031 1.517 1.00 73.62 79 ASN A C 1
ATOM 643 O O . ASN A 1 79 ? -6.556 14.987 1.167 1.00 73.62 79 ASN A O 1
ATOM 647 N N . ILE A 1 80 ? -4.773 14.171 2.266 1.00 77.94 80 ILE A N 1
ATOM 648 C CA . ILE A 1 80 ? -4.269 15.487 2.693 1.00 77.94 80 ILE A CA 1
ATOM 649 C C . ILE A 1 80 ? -3.893 16.316 1.459 1.00 77.94 80 ILE A C 1
ATOM 651 O O . ILE A 1 80 ? -4.244 17.489 1.346 1.00 77.94 80 ILE A O 1
ATOM 655 N N . SER A 1 81 ? -3.239 15.683 0.484 1.00 70.88 81 SER A N 1
ATOM 656 C CA . SER A 1 81 ? -2.842 16.312 -0.772 1.00 70.88 81 SER A CA 1
ATOM 657 C C . SER A 1 81 ? -4.006 16.588 -1.725 1.00 70.88 81 SER A C 1
ATOM 659 O O . SER A 1 81 ? -3.784 17.281 -2.711 1.00 70.88 81 SER A O 1
ATOM 661 N N . TYR A 1 82 ? -5.229 16.108 -1.472 1.00 68.06 82 TYR A N 1
ATOM 662 C CA . TYR A 1 82 ? -6.375 16.346 -2.359 1.00 68.06 82 TYR A CA 1
ATOM 663 C C . TYR A 1 82 ? -6.631 17.842 -2.582 1.00 68.06 82 TYR A C 1
ATOM 665 O O . TYR A 1 82 ? -6.886 18.258 -3.711 1.00 68.06 82 TYR A O 1
ATOM 673 N N . LEU A 1 83 ? -6.509 18.641 -1.517 1.00 60.44 83 LEU A N 1
ATOM 674 C CA . LEU A 1 83 ? -6.744 20.086 -1.554 1.00 60.44 83 LEU A CA 1
ATOM 675 C C . LEU A 1 83 ? -5.617 20.858 -2.252 1.00 60.44 83 LEU A C 1
ATOM 677 O O . LEU A 1 83 ? -5.875 21.885 -2.869 1.00 60.44 83 LEU A O 1
ATOM 681 N N . TYR A 1 84 ? -4.382 20.359 -2.175 1.00 67.44 84 TYR A N 1
ATOM 682 C CA . TYR A 1 84 ? -3.195 21.081 -2.642 1.00 67.44 84 TYR A CA 1
ATOM 683 C C . TYR A 1 84 ? -2.724 20.624 -4.025 1.00 67.44 84 TYR A C 1
ATOM 685 O O . TYR A 1 84 ? -2.303 21.435 -4.844 1.00 67.44 84 TYR A O 1
ATOM 693 N N . VAL A 1 85 ? -2.790 19.320 -4.302 1.00 73.31 85 VAL A N 1
ATOM 694 C CA . VAL A 1 85 ? -2.298 18.709 -5.540 1.00 73.31 85 VAL A CA 1
ATOM 695 C C . VAL A 1 85 ? -3.219 17.549 -5.960 1.00 73.31 85 VAL A C 1
ATOM 697 O O . VAL A 1 85 ? -2.935 16.376 -5.692 1.00 73.31 85 VAL A O 1
ATOM 700 N N . PRO A 1 86 ? -4.311 17.832 -6.696 1.00 66.25 86 PRO A N 1
ATOM 701 C CA . PRO A 1 86 ? -5.312 16.829 -7.077 1.00 66.25 86 PRO A CA 1
ATOM 702 C C . PRO A 1 86 ? -4.750 15.651 -7.888 1.00 66.25 86 PRO A C 1
ATOM 704 O O . PRO A 1 86 ? -5.320 14.562 -7.897 1.00 66.25 86 PRO A O 1
ATOM 707 N N . TRP A 1 87 ? -3.629 15.843 -8.587 1.00 68.81 87 TRP A N 1
ATOM 708 C CA . TRP A 1 87 ? -2.956 14.780 -9.339 1.00 68.81 87 TRP A CA 1
ATOM 709 C C . TRP A 1 87 ? -2.295 13.733 -8.438 1.00 68.81 87 TRP A C 1
ATOM 711 O O . TRP A 1 87 ? -2.363 12.544 -8.754 1.00 68.81 87 TRP A O 1
ATOM 721 N N . ILE A 1 88 ? -1.733 14.146 -7.298 1.00 66.94 88 ILE A N 1
ATOM 722 C CA . ILE A 1 88 ? -1.144 13.234 -6.307 1.00 66.94 88 ILE A CA 1
ATOM 723 C C . ILE A 1 88 ? -2.234 12.330 -5.734 1.00 66.94 88 ILE A C 1
ATOM 725 O O . ILE A 1 88 ? -2.048 11.115 -5.662 1.00 66.94 88 ILE A O 1
ATOM 729 N N . TYR A 1 89 ? -3.412 12.894 -5.446 1.00 67.62 89 TYR A N 1
ATOM 730 C CA . TYR A 1 89 ? -4.579 12.112 -5.045 1.00 67.62 89 TYR A CA 1
ATOM 731 C C . TYR A 1 89 ? -4.940 11.050 -6.095 1.00 67.62 89 TYR A C 1
ATOM 733 O O . TYR A 1 89 ? -5.064 9.873 -5.776 1.00 67.62 89 TYR A O 1
ATOM 741 N N . LYS A 1 90 ? -5.027 11.416 -7.380 1.00 70.62 90 LYS A N 1
ATOM 742 C CA . LYS A 1 90 ? -5.379 10.462 -8.452 1.00 70.62 90 LYS A CA 1
ATOM 743 C C . LYS A 1 90 ? -4.387 9.303 -8.589 1.00 70.62 90 LYS A C 1
ATOM 745 O O . LYS A 1 90 ? -4.801 8.197 -8.954 1.00 70.62 90 LYS A O 1
ATOM 750 N N . LEU A 1 91 ? -3.103 9.556 -8.334 1.00 71.00 91 LEU A N 1
ATOM 751 C CA . LEU A 1 91 ? -2.024 8.579 -8.476 1.00 71.00 91 LEU A CA 1
ATOM 752 C C . LEU A 1 91 ? -1.889 7.671 -7.250 1.00 71.00 91 LEU A C 1
ATOM 754 O O . LEU A 1 91 ? -1.883 6.452 -7.412 1.00 71.00 91 LEU A O 1
ATOM 758 N N . LEU A 1 92 ? -1.840 8.249 -6.050 1.00 68.88 92 LEU A N 1
ATOM 759 C CA . LEU A 1 92 ? -1.606 7.519 -4.801 1.00 68.88 92 LEU A CA 1
ATOM 760 C C . LEU A 1 92 ? -2.864 6.868 -4.225 1.00 68.88 92 LEU A C 1
ATOM 762 O O . LEU A 1 92 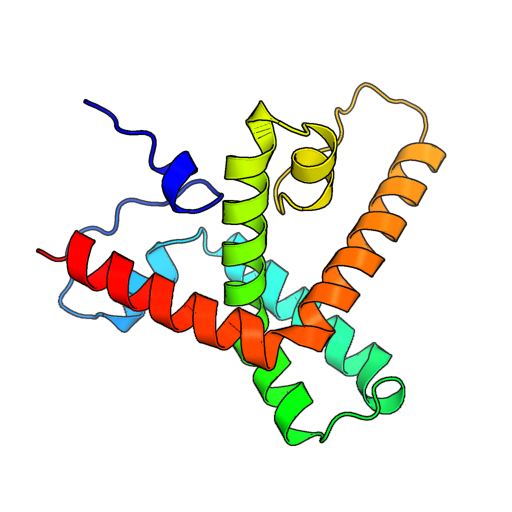? -2.755 5.891 -3.483 1.00 68.88 92 LEU A O 1
ATOM 766 N N . TYR A 1 93 ? -4.055 7.389 -4.539 1.00 69.00 93 TYR A N 1
ATOM 767 C CA . TYR A 1 93 ? -5.283 6.871 -3.950 1.00 69.00 93 TYR A CA 1
ATOM 768 C C . TYR A 1 93 ? -5.628 5.488 -4.538 1.00 69.00 93 TYR A C 1
ATOM 770 O O . TYR A 1 93 ? -5.921 5.386 -5.743 1.00 69.00 93 TYR A O 1
ATOM 778 N N . PRO A 1 94 ? -5.654 4.416 -3.714 1.00 65.50 94 PRO A N 1
ATOM 779 C CA . PRO A 1 94 ? -5.743 3.039 -4.212 1.00 65.50 94 PRO A CA 1
ATOM 780 C C . PRO A 1 94 ? -7.041 2.740 -4.959 1.00 65.50 94 PRO A C 1
ATOM 782 O O . PRO A 1 94 ? -7.064 1.955 -5.902 1.00 65.50 94 PRO A O 1
ATOM 785 N N . SER A 1 95 ? -8.136 3.389 -4.556 1.00 66.50 95 SER A N 1
ATOM 786 C CA . SER A 1 95 ? -9.470 3.147 -5.118 1.00 66.50 95 SER A CA 1
ATOM 787 C C . SER A 1 95 ? -9.878 4.153 -6.199 1.00 66.50 95 SER A C 1
ATOM 789 O O . SER A 1 95 ? -11.021 4.116 -6.660 1.00 66.50 95 SER A O 1
ATOM 791 N N . TYR A 1 96 ? -8.986 5.064 -6.616 1.00 65.81 96 TYR A N 1
ATOM 792 C CA . TYR A 1 96 ? -9.344 6.086 -7.599 1.00 65.81 96 TYR A CA 1
ATOM 793 C C . TYR A 1 96 ? -9.516 5.461 -8.984 1.00 65.81 96 TYR A C 1
ATOM 795 O O . TYR A 1 96 ? -8.557 4.968 -9.590 1.00 65.81 96 TYR A O 1
ATOM 803 N N . LYS A 1 97 ? -10.747 5.516 -9.497 1.00 63.94 97 LYS A N 1
ATOM 804 C CA . LYS A 1 97 ? -11.085 5.106 -10.859 1.00 63.94 97 LYS A CA 1
ATOM 805 C C . LYS A 1 97 ? -10.824 6.272 -11.806 1.00 63.94 97 LYS A C 1
ATOM 807 O O . LYS A 1 97 ? -11.382 7.353 -11.636 1.00 63.94 97 LYS A O 1
ATOM 812 N N . VAL A 1 98 ? -10.005 6.046 -12.831 1.00 63.44 98 VAL A N 1
ATOM 813 C CA . VAL A 1 98 ? -9.919 6.977 -13.963 1.00 63.44 98 VAL A CA 1
ATOM 814 C C . VAL A 1 98 ? -11.309 7.038 -14.599 1.00 63.44 98 VAL A C 1
ATOM 816 O O . VAL A 1 98 ? -11.900 5.991 -14.864 1.00 63.44 98 VAL A O 1
ATOM 819 N N . SER A 1 99 ? -11.860 8.241 -14.786 1.00 57.91 99 SER A N 1
ATOM 820 C CA . SER A 1 99 ? -13.219 8.398 -15.304 1.00 57.91 99 SER A CA 1
ATOM 821 C C . SER A 1 99 ? -13.380 7.656 -16.637 1.00 57.91 99 SER A C 1
ATOM 823 O O . SER A 1 99 ? -12.533 7.726 -17.535 1.00 57.91 99 SER A O 1
ATOM 825 N N . SER A 1 100 ? -14.487 6.917 -16.748 1.00 51.94 100 SER A N 1
ATOM 826 C CA . SER A 1 100 ? -14.815 6.071 -17.904 1.00 51.94 100 SER A CA 1
ATOM 827 C C . SER A 1 100 ? -14.882 6.851 -19.223 1.00 51.94 100 SER A C 1
ATOM 829 O O . SER A 1 100 ? -14.707 6.260 -20.282 1.00 51.94 100 SER A O 1
ATOM 831 N N . ASN A 1 101 ? -15.065 8.175 -19.156 1.00 54.31 101 ASN A N 1
ATOM 832 C CA . ASN A 1 101 ? -15.268 9.053 -20.309 1.00 54.31 101 ASN A CA 1
ATOM 833 C C . ASN A 1 101 ? -14.021 9.324 -21.162 1.00 54.31 101 ASN A C 1
ATOM 835 O O . ASN A 1 101 ? -14.126 9.981 -22.191 1.00 54.31 101 ASN A O 1
ATOM 839 N N . SER A 1 102 ? -12.841 8.828 -20.777 1.00 55.06 102 SER A N 1
ATOM 840 C CA . SER A 1 102 ? -11.709 8.789 -21.708 1.00 55.06 102 SER A CA 1
ATOM 841 C C . SER A 1 102 ? -11.752 7.481 -22.502 1.00 55.06 102 SER A C 1
ATOM 843 O O . SER A 1 102 ? -11.386 6.416 -22.002 1.00 55.06 102 SER A O 1
ATOM 845 N N . SER A 1 103 ? -12.196 7.560 -23.755 1.00 61.59 103 SER A N 1
ATOM 846 C CA . SER A 1 103 ? -12.128 6.474 -24.749 1.00 61.59 103 SER A CA 1
ATOM 847 C C . SER A 1 103 ? -10.688 6.070 -25.104 1.00 61.59 103 SER A C 1
ATOM 849 O O . SER A 1 103 ? -10.462 5.094 -25.811 1.00 61.59 103 SER A O 1
ATOM 851 N N . ASN A 1 104 ? -9.691 6.794 -24.591 1.00 77.44 104 ASN A N 1
ATOM 852 C CA . ASN A 1 104 ? -8.299 6.633 -24.973 1.00 77.44 104 ASN A CA 1
ATOM 853 C C . ASN A 1 104 ? -7.597 5.564 -24.110 1.00 77.44 104 ASN A C 1
ATOM 855 O O . ASN A 1 104 ? -7.058 5.854 -23.035 1.00 77.44 104 ASN A O 1
ATOM 859 N N . LEU A 1 105 ? -7.638 4.310 -24.575 1.00 81.62 105 LEU A N 1
ATOM 860 C CA . LEU A 1 105 ? -7.069 3.126 -23.910 1.00 81.62 105 LEU A CA 1
ATOM 861 C C . LEU A 1 105 ? -5.581 3.305 -23.565 1.00 81.62 105 LEU A C 1
ATOM 863 O O . LEU A 1 105 ? -5.153 2.955 -22.465 1.00 81.62 105 LEU A O 1
ATOM 867 N N . LEU A 1 106 ? -4.823 3.948 -24.454 1.00 82.94 106 LEU A N 1
ATOM 868 C CA . LEU A 1 106 ? -3.394 4.210 -24.285 1.00 82.94 106 LEU A CA 1
ATOM 869 C C . LEU A 1 106 ? -3.107 5.100 -23.063 1.00 82.94 106 LEU A C 1
ATOM 871 O O . LEU A 1 106 ? -2.209 4.814 -22.273 1.00 82.94 106 LEU A O 1
ATOM 875 N N . LYS A 1 107 ? -3.938 6.123 -22.823 1.00 80.06 107 LYS A N 1
ATOM 876 C CA . LYS A 1 107 ? -3.813 6.991 -21.640 1.00 80.06 107 LYS A CA 1
ATOM 877 C C . LYS A 1 107 ? -4.081 6.227 -20.341 1.00 80.06 107 LYS A C 1
ATOM 879 O O . LYS A 1 107 ? -3.394 6.456 -19.347 1.00 80.06 107 LYS A O 1
ATOM 884 N N . LYS A 1 108 ? -5.059 5.313 -20.336 1.00 79.56 108 LYS A N 1
ATOM 885 C CA . LYS A 1 108 ? -5.347 4.456 -19.170 1.00 79.56 108 LYS A CA 1
ATOM 886 C C . LYS A 1 108 ? -4.172 3.530 -18.864 1.00 79.56 108 LYS A C 1
ATOM 888 O O . LYS A 1 108 ? -3.817 3.384 -17.696 1.00 79.56 108 LYS A O 1
ATOM 893 N N . LEU A 1 109 ? -3.553 2.965 -19.900 1.00 83.44 109 LEU A N 1
ATOM 894 C CA . LEU A 1 109 ? -2.392 2.090 -19.768 1.00 83.44 109 LEU A CA 1
ATOM 895 C C . LEU A 1 109 ? -1.184 2.842 -19.198 1.00 83.44 109 LEU A C 1
ATOM 897 O O . LEU A 1 109 ? -0.598 2.377 -18.226 1.00 83.44 109 LEU A O 1
ATOM 901 N N . ILE A 1 110 ? -0.880 4.044 -19.703 1.00 84.94 110 ILE A N 1
ATOM 902 C CA . ILE A 1 110 ? 0.203 4.878 -19.153 1.00 84.94 110 ILE A CA 1
ATOM 903 C C . ILE A 1 110 ? -0.029 5.180 -17.667 1.00 84.94 110 ILE A C 1
ATOM 905 O O . ILE A 1 110 ? 0.875 5.013 -16.853 1.00 84.94 110 ILE A O 1
ATOM 909 N N . VAL A 1 111 ? -1.244 5.587 -17.285 1.00 82.31 111 VAL A N 1
ATOM 910 C CA . VAL A 1 111 ? -1.564 5.868 -15.874 1.00 82.31 111 VAL A CA 1
ATOM 911 C C . VAL A 1 111 ? -1.404 4.618 -15.008 1.00 82.31 111 VAL A C 1
ATOM 913 O O . VAL A 1 111 ? -0.928 4.721 -13.880 1.00 82.31 111 VAL A O 1
ATOM 916 N N . LEU A 1 112 ? -1.779 3.445 -15.521 1.00 83.25 112 LEU A N 1
ATOM 917 C CA . LEU A 1 112 ? -1.616 2.179 -14.810 1.00 83.25 112 LEU A CA 1
ATOM 918 C C . LEU A 1 112 ? -0.139 1.831 -14.604 1.00 83.25 112 LEU A C 1
ATOM 920 O O . LEU A 1 112 ? 0.233 1.465 -13.493 1.00 83.25 112 LEU A O 1
ATOM 924 N N . VAL A 1 113 ? 0.700 2.010 -15.627 1.00 87.19 113 VAL A N 1
ATOM 925 C CA . VAL A 1 113 ? 2.154 1.807 -15.531 1.00 87.19 113 VAL A CA 1
ATOM 926 C C . VAL A 1 113 ? 2.765 2.762 -14.504 1.00 87.19 113 VAL A C 1
ATOM 928 O O . VAL A 1 113 ? 3.484 2.321 -13.612 1.00 87.19 113 VAL A O 1
ATOM 931 N N . ILE A 1 114 ? 2.420 4.053 -14.554 1.00 87.88 114 ILE A N 1
ATOM 932 C CA . ILE A 1 114 ? 2.901 5.042 -13.576 1.00 87.88 114 ILE A CA 1
ATOM 933 C C . ILE A 1 114 ? 2.474 4.650 -12.157 1.00 87.88 114 ILE A C 1
ATOM 935 O O . ILE A 1 114 ? 3.298 4.653 -11.244 1.00 87.88 114 ILE A O 1
ATOM 939 N N . LYS A 1 115 ? 1.204 4.269 -11.960 1.00 85.00 115 LYS A N 1
ATOM 940 C CA . LYS A 1 115 ? 0.726 3.781 -10.658 1.00 85.00 115 LYS A CA 1
ATOM 941 C C . LYS A 1 115 ? 1.520 2.567 -10.198 1.00 85.00 115 LYS A C 1
ATOM 943 O O . LYS A 1 115 ? 1.931 2.528 -9.044 1.00 85.00 115 LYS A O 1
ATOM 948 N N . PHE A 1 116 ? 1.749 1.600 -11.081 1.00 86.19 116 PHE A N 1
ATOM 949 C CA . PHE A 1 116 ? 2.510 0.401 -10.757 1.00 86.19 116 PHE A CA 1
ATOM 950 C C . PHE A 1 116 ? 3.920 0.742 -10.259 1.00 86.19 116 PHE A C 1
ATOM 952 O O . PHE A 1 116 ? 4.301 0.271 -9.191 1.00 86.19 116 PHE A O 1
ATOM 959 N N . TYR A 1 117 ? 4.644 1.633 -10.945 1.00 89.19 117 TYR A N 1
ATOM 960 C CA . TYR A 1 117 ? 5.963 2.096 -10.493 1.00 89.19 117 TYR A CA 1
ATOM 961 C C . TYR A 1 117 ? 5.920 2.784 -9.127 1.00 89.19 117 TYR A C 1
ATOM 963 O O . TYR A 1 117 ? 6.779 2.530 -8.285 1.00 89.19 117 TYR A O 1
ATOM 971 N N . ILE A 1 118 ? 4.908 3.615 -8.872 1.00 88.56 118 ILE A N 1
ATOM 972 C CA . ILE A 1 118 ? 4.730 4.255 -7.563 1.00 88.56 118 ILE A CA 1
ATOM 973 C C . ILE A 1 118 ? 4.508 3.202 -6.471 1.00 88.56 118 ILE A C 1
ATOM 975 O O . ILE A 1 118 ? 5.131 3.271 -5.414 1.00 88.56 118 ILE A O 1
ATOM 979 N N . TYR A 1 119 ? 3.652 2.207 -6.713 1.00 87.88 119 TYR A N 1
ATOM 980 C CA . TYR A 1 119 ? 3.410 1.136 -5.744 1.00 87.88 119 TYR A CA 1
ATOM 981 C C . TYR A 1 119 ? 4.626 0.236 -5.543 1.00 87.88 119 TYR A C 1
ATOM 983 O O . TYR A 1 119 ? 4.862 -0.190 -4.418 1.00 87.88 119 TYR A O 1
ATOM 991 N N . LEU A 1 120 ? 5.418 -0.005 -6.586 1.00 90.00 120 LEU A N 1
ATOM 992 C CA . LEU A 1 120 ? 6.690 -0.718 -6.495 1.00 90.00 120 LEU A CA 1
ATOM 993 C C . LEU A 1 120 ? 7.693 0.061 -5.629 1.00 90.00 120 LEU A C 1
ATOM 995 O O . LEU A 1 120 ? 8.341 -0.523 -4.762 1.00 90.00 120 LEU A O 1
ATOM 999 N N . PHE A 1 121 ? 7.751 1.386 -5.781 1.00 90.12 121 PHE A N 1
ATOM 1000 C CA . PHE A 1 121 ? 8.561 2.255 -4.926 1.00 90.12 121 PHE A CA 1
ATOM 1001 C C . PHE A 1 121 ? 8.080 2.232 -3.466 1.00 90.12 121 PHE A C 1
ATOM 1003 O O . PHE A 1 121 ? 8.879 2.031 -2.554 1.00 90.12 121 PHE A O 1
ATOM 1010 N N . ILE A 1 122 ? 6.770 2.357 -3.225 1.00 90.25 122 ILE A N 1
ATOM 1011 C CA . ILE A 1 122 ? 6.190 2.232 -1.876 1.00 90.25 122 ILE A CA 1
ATOM 1012 C C . ILE A 1 122 ? 6.511 0.856 -1.281 1.00 90.25 122 ILE A C 1
ATOM 1014 O O . ILE A 1 122 ? 6.871 0.766 -0.107 1.00 90.25 122 ILE A O 1
ATOM 1018 N N . TRP A 1 123 ? 6.413 -0.207 -2.084 1.00 92.62 123 TRP A N 1
ATOM 1019 C CA . TRP A 1 123 ? 6.720 -1.573 -1.672 1.00 92.62 123 TRP A CA 1
ATOM 1020 C C . TRP A 1 123 ? 8.174 -1.718 -1.227 1.00 92.62 123 TRP A C 1
ATOM 1022 O O . TRP A 1 123 ? 8.435 -2.268 -0.159 1.00 92.62 123 TRP A O 1
ATOM 1032 N N . HIS A 1 124 ? 9.115 -1.149 -1.983 1.00 89.56 124 HIS A N 1
ATOM 1033 C CA . HIS A 1 124 ? 10.537 -1.169 -1.646 1.00 89.56 124 HIS A CA 1
ATOM 1034 C C . HIS A 1 124 ? 10.813 -0.588 -0.247 1.00 89.56 124 HIS A C 1
ATOM 1036 O O . HIS A 1 124 ? 11.511 -1.207 0.558 1.00 89.56 124 HIS A O 1
ATOM 1042 N N . PHE A 1 125 ? 10.183 0.543 0.089 1.00 90.38 125 P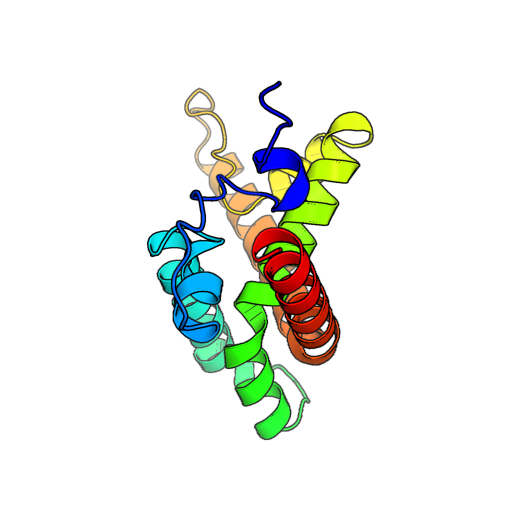HE A N 1
ATOM 1043 C CA . PHE A 1 125 ? 10.316 1.206 1.395 1.00 90.38 125 PHE A CA 1
ATOM 1044 C C . PHE A 1 125 ? 9.298 0.738 2.448 1.00 90.38 125 PHE A C 1
ATOM 1046 O O . PHE A 1 125 ? 9.195 1.335 3.528 1.00 90.38 125 PHE A O 1
ATOM 1053 N N . SER A 1 126 ? 8.539 -0.325 2.171 1.00 90.88 126 SER A N 1
ATOM 1054 C CA . SER A 1 126 ? 7.438 -0.744 3.043 1.00 90.88 126 SER A CA 1
ATOM 1055 C C . SER A 1 126 ? 7.886 -1.210 4.414 1.00 90.88 126 SER A C 1
ATOM 1057 O O . SER A 1 126 ? 7.114 -1.076 5.352 1.00 90.88 126 SER A O 1
ATOM 1059 N N . PHE A 1 127 ? 9.122 -1.666 4.588 1.00 88.81 127 PHE A N 1
ATOM 1060 C CA . PHE A 1 127 ? 9.632 -2.043 5.902 1.00 88.81 127 PHE A CA 1
ATOM 1061 C C . PHE A 1 127 ? 9.500 -0.877 6.885 1.00 88.81 127 PHE A C 1
ATOM 1063 O O . PHE A 1 127 ? 8.907 -1.014 7.952 1.00 88.81 127 PHE A O 1
ATOM 1070 N N . ILE A 1 128 ? 9.981 0.301 6.486 1.00 90.62 128 ILE A N 1
ATOM 1071 C CA . ILE A 1 128 ? 9.955 1.502 7.320 1.00 90.62 128 ILE A CA 1
ATOM 1072 C C . ILE A 1 128 ? 8.536 2.074 7.342 1.00 90.62 128 ILE A C 1
ATOM 1074 O O . ILE A 1 128 ? 7.929 2.217 8.405 1.00 90.62 128 ILE A O 1
ATOM 1078 N N . ILE A 1 129 ? 7.978 2.358 6.161 1.00 90.75 129 ILE A N 1
ATOM 1079 C CA . ILE A 1 129 ? 6.690 3.051 6.042 1.00 90.75 129 ILE A CA 1
ATOM 1080 C C . ILE A 1 129 ? 5.563 2.182 6.608 1.00 90.75 129 ILE A C 1
ATOM 1082 O O . ILE A 1 129 ? 4.712 2.663 7.343 1.00 90.75 129 ILE A O 1
ATOM 1086 N N . GLY A 1 130 ? 5.551 0.891 6.299 1.00 88.31 130 GLY A N 1
ATOM 1087 C CA . GLY A 1 130 ? 4.540 -0.059 6.760 1.00 88.31 130 GLY A CA 1
ATOM 1088 C C . GLY A 1 130 ? 4.587 -0.300 8.262 1.00 88.31 130 GLY A C 1
ATOM 1089 O O . GLY A 1 130 ? 3.530 -0.369 8.884 1.00 88.31 130 GLY A O 1
ATOM 1090 N N . THR A 1 131 ? 5.775 -0.325 8.871 1.00 89.19 131 THR A N 1
ATOM 1091 C CA . THR A 1 131 ? 5.897 -0.403 10.337 1.00 89.19 131 THR A CA 1
ATOM 1092 C C . THR A 1 131 ? 5.326 0.847 11.006 1.00 89.19 131 THR A C 1
ATOM 1094 O O . THR A 1 131 ? 4.524 0.735 11.933 1.00 89.19 131 THR A O 1
ATOM 1097 N N . ILE A 1 132 ? 5.644 2.040 10.491 1.00 89.25 132 ILE A N 1
ATOM 1098 C CA . ILE A 1 132 ? 5.046 3.299 10.968 1.00 89.25 132 ILE A CA 1
ATOM 1099 C C . ILE A 1 132 ? 3.521 3.266 10.792 1.00 89.25 132 ILE A C 1
ATOM 1101 O O . ILE A 1 132 ? 2.774 3.633 11.700 1.00 89.25 132 ILE A O 1
ATOM 1105 N N . GLY A 1 133 ? 3.042 2.779 9.646 1.00 86.56 133 GLY A N 1
ATOM 1106 C CA . GLY A 1 133 ? 1.613 2.686 9.348 1.00 86.56 133 GLY A CA 1
ATOM 1107 C C . GLY A 1 133 ? 0.881 1.755 10.292 1.00 86.56 133 GLY A C 1
ATOM 1108 O O . GLY A 1 133 ? -0.210 2.089 10.749 1.00 86.56 133 GLY A O 1
ATOM 1109 N N . LEU A 1 134 ? 1.496 0.627 10.635 1.00 88.56 134 LEU A N 1
ATOM 1110 C CA . LEU A 1 134 ? 0.973 -0.315 11.612 1.00 88.56 134 LEU A CA 1
ATOM 1111 C C . LEU A 1 134 ? 0.847 0.343 12.991 1.00 88.56 134 LEU A C 1
ATOM 1113 O O . LEU A 1 134 ? -0.221 0.255 13.594 1.00 88.56 134 LEU A O 1
ATOM 1117 N N . ILE A 1 135 ? 1.876 1.063 13.452 1.00 87.94 135 ILE A N 1
ATOM 1118 C CA . ILE A 1 135 ? 1.851 1.778 14.741 1.00 87.94 135 ILE A CA 1
ATOM 1119 C C . ILE A 1 135 ? 0.721 2.813 14.769 1.00 87.94 135 ILE A C 1
ATOM 1121 O O . ILE A 1 135 ? -0.088 2.817 15.697 1.00 87.94 135 ILE A O 1
ATOM 1125 N N . ILE A 1 136 ? 0.613 3.655 13.737 1.00 85.00 136 ILE A N 1
ATOM 1126 C CA . ILE A 1 136 ? -0.455 4.665 13.633 1.00 85.00 136 ILE A CA 1
ATOM 1127 C C . ILE A 1 136 ? -1.832 3.991 13.655 1.00 85.00 136 ILE A C 1
ATOM 1129 O O . ILE A 1 136 ? -2.729 4.413 14.382 1.00 85.00 136 ILE A O 1
ATOM 1133 N N . THR A 1 137 ? -1.984 2.904 12.900 1.00 82.75 137 THR A N 1
ATOM 1134 C CA . THR A 1 137 ? -3.229 2.134 12.823 1.00 82.75 137 THR A CA 1
ATOM 1135 C C . THR A 1 137 ? -3.615 1.545 14.186 1.00 82.75 137 THR A C 1
ATOM 1137 O O . THR A 1 137 ? -4.789 1.575 14.557 1.00 82.75 137 THR A O 1
ATOM 1140 N N . MET A 1 138 ? -2.644 1.059 14.967 1.00 82.62 138 MET A N 1
ATOM 1141 C CA . MET A 1 138 ? -2.870 0.573 16.334 1.00 82.62 138 MET A CA 1
ATOM 1142 C C . MET A 1 138 ? -3.301 1.687 17.293 1.00 82.62 138 MET A C 1
ATOM 1144 O O . MET A 1 138 ? -4.242 1.490 18.063 1.00 82.62 138 MET A O 1
ATOM 1148 N N . ILE A 1 139 ? -2.655 2.855 17.233 1.00 83.19 139 ILE A N 1
ATOM 1149 C CA . ILE A 1 139 ? -3.020 4.017 18.059 1.00 83.19 139 ILE A CA 1
ATOM 1150 C C . ILE A 1 139 ? -4.454 4.461 17.747 1.00 83.19 139 ILE A C 1
ATOM 1152 O O . ILE A 1 139 ? -5.242 4.706 18.663 1.00 83.19 139 ILE A O 1
ATOM 1156 N N . ASP A 1 140 ? -4.816 4.530 16.466 1.00 77.25 140 ASP A N 1
ATOM 1157 C CA . ASP A 1 140 ? -6.159 4.934 16.046 1.00 77.25 140 ASP A CA 1
ATOM 1158 C C . ASP A 1 140 ? -7.229 3.939 16.515 1.00 77.25 140 ASP A C 1
ATOM 1160 O O . ASP A 1 140 ? -8.308 4.349 16.943 1.00 77.25 140 ASP A O 1
ATOM 1164 N N . LEU A 1 141 ? -6.930 2.636 16.521 1.00 75.44 141 LEU A N 1
ATOM 1165 C CA . LEU A 1 141 ? -7.834 1.624 17.077 1.00 75.44 141 LEU A CA 1
ATOM 1166 C C . LEU A 1 141 ? -8.049 1.791 18.575 1.00 75.44 141 LEU A C 1
ATOM 1168 O O . LEU A 1 141 ? -9.187 1.707 19.028 1.00 75.44 141 LEU A O 1
ATOM 1172 N N . GLN A 1 142 ? -6.983 2.044 19.337 1.00 74.81 142 GLN A N 1
ATOM 1173 C CA . GLN A 1 142 ? -7.089 2.266 20.780 1.00 74.81 142 GLN A CA 1
ATOM 1174 C C . GLN A 1 142 ? -7.936 3.501 21.104 1.00 74.81 142 GLN A C 1
ATOM 1176 O O . GLN A 1 142 ? -8.710 3.480 22.062 1.00 74.81 142 GLN A O 1
ATOM 1181 N N . LYS A 1 143 ? -7.823 4.562 20.294 1.00 70.88 143 LYS A N 1
ATOM 1182 C CA . 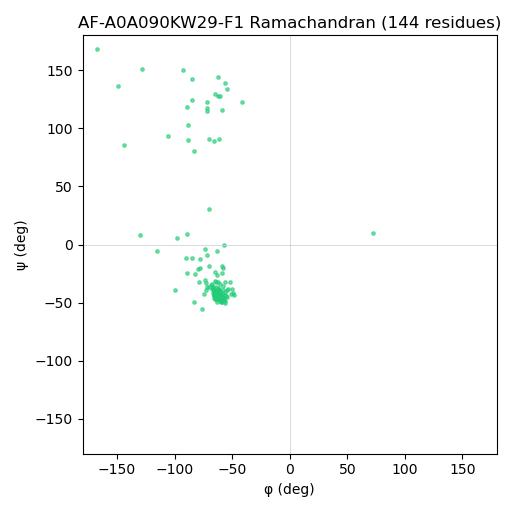LYS A 1 143 ? -8.663 5.761 20.415 1.00 70.88 143 LYS A CA 1
ATOM 1183 C C . LYS A 1 143 ? -10.129 5.487 20.082 1.00 70.88 143 LYS A C 1
ATOM 1185 O O . LYS A 1 143 ? -10.989 6.046 20.740 1.00 70.88 143 LYS A O 1
ATOM 1190 N N . LEU A 1 144 ? -10.407 4.640 19.089 1.00 64.06 144 LEU A N 1
ATOM 1191 C CA . LEU A 1 144 ? -11.771 4.280 18.677 1.00 64.06 144 LEU A CA 1
ATOM 1192 C C . LEU A 1 144 ? -12.451 3.261 19.603 1.00 64.06 144 LEU A C 1
ATOM 1194 O O . LEU A 1 144 ? -13.670 3.125 19.552 1.00 64.06 144 LEU A O 1
ATOM 1198 N N . SER A 1 145 ? -11.679 2.505 20.388 1.00 59.75 145 SER A N 1
ATOM 1199 C CA . SER A 1 145 ? -12.202 1.540 21.365 1.00 59.75 145 SER A CA 1
ATOM 1200 C C . SER A 1 145 ? -12.556 2.145 22.727 1.00 59.75 145 SER A C 1
ATOM 1202 O O . SER A 1 145 ? -13.146 1.442 23.545 1.00 59.75 145 SER A O 1
ATOM 1204 N N . LYS A 1 146 ? -12.148 3.393 22.982 1.00 49.47 146 LYS A N 1
ATOM 1205 C CA . LYS A 1 146 ? -12.530 4.179 24.162 1.00 49.47 146 LYS A CA 1
ATOM 1206 C C . LYS A 1 146 ? -13.776 4.996 23.852 1.00 49.47 146 LYS A C 1
ATOM 1208 O O . LYS A 1 146 ? -14.590 5.148 24.784 1.00 49.47 146 LYS A O 1
#

Secondary structure (DSSP, 8-state):
----HHHHHSS-PPP----S-HHHHHHTTS-HHHHHHHHHHHHHHHHHHTTTS-S-HHHHHHHHHHHHHHHHHHHHHHHHHTTT-HHHHHHH-TT-PPPTT---HHHHHHHHHHHHHHHHHHHHTHHHHHHHHHHHHHHHHHHHT-